Protein AF-A0A1I4F8W3-F1 (afdb_monomer)

Solvent-accessible surface area (backbone atoms only — not comparable to full-atom values): 5174 Å² total; per-residue (Å²): 138,82,76,99,68,93,74,71,88,94,58,98,80,80,89,79,86,74,69,46,76,46,56,63,49,63,94,75,74,37,64,51,32,39,35,42,81,50,70,52,89,60,28,35,33,31,40,36,38,21,75,91,63,79,42,75,49,78,47,77,41,77,51,53,87,65,70,52,77,63,63,49,55,58,51,65,69,68,56,124

Mean predicted aligned error: 10.07 Å

Organism: NCBI:txid582667

Secondary structure (DSSP, 8-state):
--------TTS-------PEEE---GGGTPPPEEEEEEEETTEEEEEEEEGGGTEEEEEEESSTT--HHHHTHHHHHH--

Nearest PDB structures (foldseek):
  3rju-assembly1_A  TM=7.256E-01  e=3.570E-02  Yersinia pestis CO92
  4net-assembly2_B  TM=7.344E-01  e=3.594E-01  Acinetobacter baumannii
  8fqs-assembly1_B  TM=7.305E-01  e=5.922E-01  Acinetobacter baumannii
  8qhd-assembly1_E  TM=4.706E-01  e=3.619E+00  Hantaan virus 76-118
  5jse-assembly1_C  TM=3.925E-01  e=9.229E+00  Bacteriophage sp.

Structure (mmCIF, N/CA/C/O backbone):
data_AF-A0A1I4F8W3-F1
#
_entry.id   AF-A0A1I4F8W3-F1
#
loop_
_atom_site.group_PDB
_atom_site.id
_atom_site.type_symbol
_a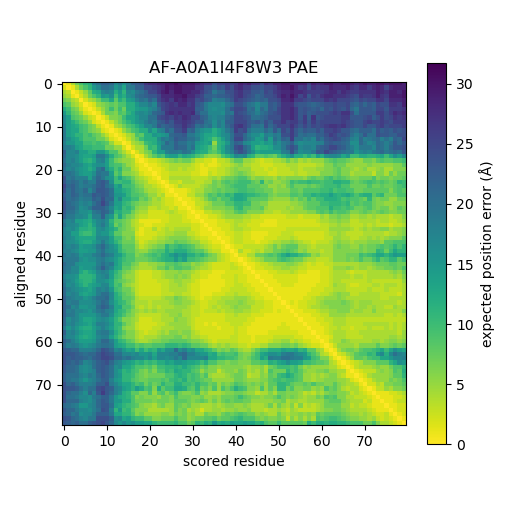tom_site.label_atom_id
_atom_site.label_alt_id
_atom_site.label_comp_id
_atom_site.label_asym_id
_atom_site.label_entity_id
_atom_site.label_seq_id
_atom_site.pdbx_PDB_ins_code
_atom_site.Cartn_x
_atom_site.Cartn_y
_atom_site.Cartn_z
_atom_site.occupancy
_atom_site.B_iso_or_equiv
_atom_site.auth_seq_id
_atom_site.auth_comp_id
_atom_site.auth_asym_id
_atom_site.auth_atom_id
_atom_site.pdbx_PDB_model_num
ATOM 1 N N . MET A 1 1 ? 12.211 19.973 13.502 1.00 35.34 1 MET A N 1
ATOM 2 C CA . MET A 1 1 ? 13.137 18.828 13.363 1.00 35.34 1 MET A CA 1
ATOM 3 C C . MET A 1 1 ? 12.643 17.953 12.214 1.00 35.34 1 MET A C 1
ATOM 5 O O . MET A 1 1 ? 11.529 17.457 12.302 1.00 35.34 1 MET A O 1
ATOM 9 N N . LYS A 1 2 ? 13.391 17.871 11.102 1.00 37.16 2 LYS A N 1
ATOM 10 C CA . LYS A 1 2 ? 13.082 17.020 9.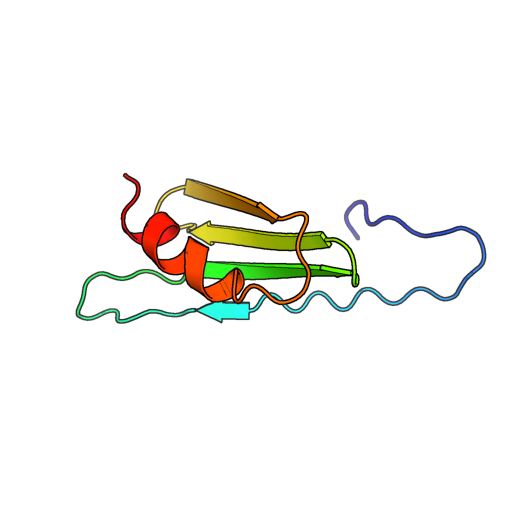936 1.00 37.16 2 LYS A CA 1
ATOM 11 C C . LYS A 1 2 ? 13.773 15.665 10.136 1.00 37.16 2 LYS A C 1
ATOM 13 O O . LYS A 1 2 ? 14.956 15.649 10.455 1.00 37.16 2 LYS A O 1
ATOM 18 N N . GLY A 1 3 ? 13.031 14.566 9.996 1.00 39.31 3 GLY A N 1
ATOM 19 C CA . GLY A 1 3 ? 13.589 13.206 9.994 1.00 39.31 3 GLY A CA 1
ATOM 20 C C . GLY A 1 3 ? 14.488 12.944 8.775 1.00 39.31 3 GLY A C 1
ATOM 21 O O . GLY A 1 3 ? 14.530 13.784 7.871 1.00 39.31 3 GLY A O 1
ATOM 22 N N . PRO A 1 4 ? 15.205 11.806 8.733 1.00 44.47 4 PRO A N 1
ATOM 23 C CA . PRO A 1 4 ? 16.253 11.559 7.751 1.00 44.47 4 PRO A CA 1
ATOM 24 C C . PRO A 1 4 ? 15.623 11.230 6.393 1.00 44.47 4 PRO A C 1
ATOM 26 O O . PRO A 1 4 ? 15.249 10.094 6.116 1.00 44.47 4 PRO A O 1
ATOM 29 N N . GLY A 1 5 ? 15.447 12.253 5.562 1.00 49.78 5 GLY A N 1
ATOM 30 C CA . GLY A 1 5 ? 15.126 12.106 4.149 1.00 49.78 5 GLY A CA 1
ATOM 31 C C . GLY A 1 5 ? 16.409 12.129 3.336 1.00 49.78 5 GLY A C 1
ATOM 32 O O . GLY A 1 5 ? 17.275 12.956 3.595 1.00 49.78 5 GLY A O 1
ATOM 33 N N . TYR A 1 6 ? 16.526 11.227 2.367 1.00 57.97 6 TYR A N 1
ATOM 34 C CA . TYR A 1 6 ? 17.589 11.276 1.368 1.00 57.97 6 TYR A CA 1
ATOM 35 C C . TYR A 1 6 ? 17.546 12.616 0.618 1.00 57.97 6 TYR A C 1
ATOM 37 O O . TYR A 1 6 ? 16.487 13.013 0.129 1.00 57.97 6 TYR A O 1
ATOM 45 N N . GLU A 1 7 ? 18.688 13.292 0.531 1.00 53.34 7 GLU A N 1
ATOM 46 C CA . GLU A 1 7 ? 18.888 14.526 -0.226 1.00 53.34 7 GLU A CA 1
ATOM 47 C C . GLU A 1 7 ? 20.064 14.281 -1.185 1.00 53.34 7 GLU A C 1
ATOM 49 O O . GLU A 1 7 ? 21.171 14.018 -0.718 1.00 53.34 7 GLU A O 1
ATOM 54 N N . PRO A 1 8 ? 19.845 14.250 -2.511 1.00 50.59 8 PRO A N 1
ATOM 55 C CA . PRO A 1 8 ? 20.938 14.107 -3.464 1.00 50.59 8 PRO A CA 1
ATOM 56 C C . PRO A 1 8 ? 21.748 15.410 -3.534 1.00 50.59 8 PRO A C 1
ATOM 58 O O . PRO A 1 8 ? 21.179 16.492 -3.693 1.00 50.59 8 PRO A O 1
ATOM 61 N N . ASP A 1 9 ? 23.073 15.296 -3.417 1.00 59.25 9 ASP A N 1
ATOM 62 C CA . ASP A 1 9 ? 23.982 16.436 -3.282 1.00 59.25 9 ASP A CA 1
ATOM 63 C C . ASP A 1 9 ? 23.817 17.476 -4.405 1.00 59.25 9 ASP A C 1
ATOM 65 O O . ASP A 1 9 ? 23.915 17.178 -5.598 1.00 59.25 9 ASP A O 1
ATOM 69 N N . GLY A 1 10 ? 23.608 18.733 -4.002 1.00 48.34 10 GLY A N 1
ATOM 70 C CA . GLY A 1 10 ? 23.714 19.909 -4.870 1.00 48.34 10 GLY A CA 1
ATOM 71 C C . GLY A 1 10 ? 22.470 20.288 -5.682 1.00 48.34 10 GLY A C 1
ATOM 72 O O . GLY A 1 10 ? 22.551 21.228 -6.473 1.00 48.34 10 GLY A O 1
ATOM 73 N N . GLN A 1 11 ? 21.322 19.622 -5.505 1.00 45.22 11 GLN A N 1
ATOM 74 C CA . GLN A 1 11 ? 20.080 19.959 -6.220 1.00 45.22 11 GLN A CA 1
ATOM 75 C C . GLN A 1 11 ? 18.972 20.440 -5.278 1.00 45.22 11 GLN A C 1
ATOM 77 O O . GLN A 1 11 ? 18.810 19.944 -4.168 1.00 45.22 11 GLN A O 1
ATOM 82 N N . ALA A 1 12 ? 18.156 21.393 -5.741 1.00 43.25 12 ALA A N 1
ATOM 83 C CA . ALA A 1 12 ? 16.963 21.821 -5.017 1.00 43.25 12 ALA A CA 1
ATOM 84 C C . ALA A 1 12 ? 15.938 20.675 -4.963 1.00 43.25 12 ALA A C 1
ATOM 86 O O . ALA A 1 12 ? 15.216 20.418 -5.927 1.00 43.25 12 ALA A O 1
ATOM 87 N N . PHE A 1 13 ? 15.860 19.996 -3.822 1.00 41.06 13 PHE A N 1
ATOM 88 C CA . PHE A 1 13 ? 14.959 18.873 -3.597 1.00 41.06 13 PHE A CA 1
ATOM 89 C C . PHE A 1 13 ? 13.734 19.300 -2.771 1.00 41.06 13 PHE A C 1
ATOM 91 O O . PHE A 1 13 ? 13.844 19.953 -1.732 1.00 41.06 13 PHE A O 1
ATOM 98 N N . ARG A 1 14 ? 12.529 18.936 -3.226 1.00 42.16 14 ARG A N 1
ATOM 99 C CA . ARG A 1 14 ? 11.270 19.138 -2.487 1.00 42.16 14 ARG A CA 1
ATOM 100 C C . ARG A 1 14 ? 10.568 17.790 -2.320 1.00 42.16 14 ARG A C 1
ATOM 102 O O . ARG A 1 14 ? 9.955 17.295 -3.258 1.00 42.16 14 ARG A O 1
ATOM 109 N N . MET A 1 15 ? 10.617 17.205 -1.120 1.00 48.00 15 MET A N 1
ATOM 110 C CA . MET A 1 15 ? 9.776 16.046 -0.790 1.00 48.00 15 MET A CA 1
ATOM 111 C C . MET A 1 15 ? 8.322 16.471 -0.585 1.00 48.00 15 MET A C 1
ATOM 113 O O . MET A 1 15 ? 7.997 17.143 0.392 1.00 48.00 15 MET A O 1
ATOM 117 N N . GLY A 1 16 ? 7.435 16.018 -1.469 1.00 51.44 16 GLY A N 1
ATOM 118 C CA . GLY A 1 16 ? 5.988 16.042 -1.258 1.00 51.44 16 GLY A CA 1
ATOM 119 C C . GLY A 1 16 ? 5.517 14.750 -0.584 1.00 51.44 16 GLY A C 1
ATOM 120 O O . GLY A 1 16 ? 5.295 13.733 -1.242 1.00 51.44 16 GLY A O 1
ATOM 121 N N . MET A 1 17 ? 5.361 14.754 0.741 1.00 63.34 17 MET A N 1
ATOM 122 C CA . MET A 1 17 ? 4.796 13.6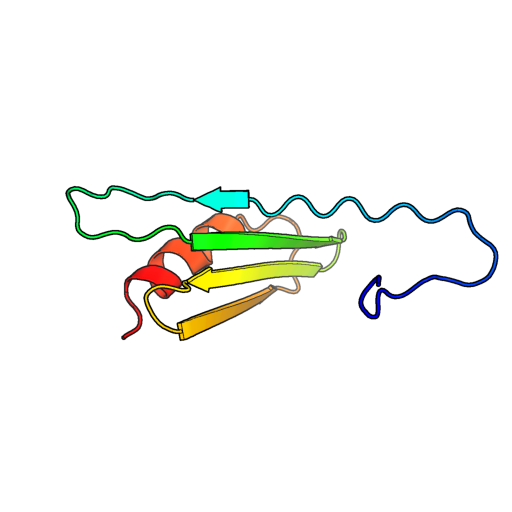17 1.479 1.00 63.34 17 MET A CA 1
ATOM 123 C C . MET A 1 17 ? 3.265 13.664 1.505 1.00 63.34 17 MET A C 1
ATOM 125 O O . MET A 1 17 ? 2.671 13.909 2.547 1.00 63.34 17 MET A O 1
ATOM 129 N N . ALA A 1 18 ? 2.609 13.382 0.381 1.00 69.94 18 ALA A N 1
ATOM 130 C CA . ALA A 1 18 ? 1.208 12.972 0.440 1.00 69.94 18 ALA A CA 1
ATOM 131 C C . ALA A 1 18 ? 1.158 11.456 0.677 1.00 69.94 18 ALA A C 1
ATOM 133 O O . ALA A 1 18 ? 1.635 10.675 -0.156 1.00 69.94 18 ALA A O 1
ATOM 134 N N . TRP A 1 19 ? 0.678 11.054 1.851 1.00 80.88 19 TRP A N 1
ATOM 135 C CA . TRP A 1 19 ? 0.120 9.721 2.067 1.00 80.88 19 TRP A CA 1
ATOM 136 C C . TRP A 1 19 ? -1.304 9.728 1.524 1.00 80.88 19 TRP A C 1
ATOM 138 O O . TRP A 1 19 ? -2.006 10.730 1.655 1.00 80.88 19 TRP A O 1
ATOM 148 N N . VAL A 1 20 ? -1.724 8.630 0.909 1.00 81.75 20 VAL A N 1
ATOM 149 C CA . VAL A 1 20 ? -3.122 8.447 0.521 1.00 81.75 20 VAL A CA 1
ATOM 150 C C . VAL A 1 20 ? -3.817 7.715 1.656 1.00 81.75 20 VAL A C 1
ATOM 152 O O . VAL A 1 20 ? -3.343 6.672 2.094 1.00 81.75 20 VAL A O 1
ATOM 155 N N . GLU A 1 21 ? -4.934 8.242 2.137 1.00 81.06 21 GLU A N 1
ATOM 156 C CA . GLU A 1 21 ? -5.758 7.560 3.130 1.00 81.06 21 GLU A CA 1
ATOM 157 C C . GLU A 1 21 ? -6.908 6.821 2.441 1.00 81.06 21 GLU A C 1
ATOM 159 O O . GLU A 1 21 ? -7.715 7.411 1.723 1.00 81.06 21 GLU A O 1
ATOM 164 N N . ASN A 1 22 ? -7.002 5.515 2.679 1.00 81.25 22 ASN A N 1
ATOM 165 C CA . ASN A 1 22 ? -8.171 4.717 2.342 1.00 81.25 22 ASN A CA 1
ATOM 166 C C . ASN A 1 22 ? -8.981 4.466 3.616 1.00 81.25 22 ASN A C 1
ATOM 168 O O . ASN A 1 22 ? -8.733 3.498 4.341 1.00 81.25 22 ASN A O 1
ATOM 172 N N . VAL A 1 23 ? -9.953 5.349 3.862 1.00 77.50 23 VAL A N 1
ATOM 173 C CA . VAL A 1 23 ? -10.799 5.388 5.070 1.00 77.50 23 VAL A CA 1
ATOM 174 C C . VAL A 1 23 ? -11.501 4.047 5.336 1.00 77.50 23 VAL A C 1
ATOM 176 O O . VAL A 1 23 ? -11.632 3.628 6.483 1.00 77.50 23 VAL A O 1
ATOM 179 N N . GLY A 1 24 ? -11.885 3.326 4.276 1.00 71.12 24 GLY A N 1
ATOM 180 C CA . GLY A 1 24 ? -12.668 2.093 4.378 1.00 71.12 24 GLY A CA 1
ATOM 181 C C . GLY A 1 24 ? -14.133 2.341 4.721 1.00 71.12 24 GLY A C 1
ATOM 182 O O . GLY A 1 24 ? -14.585 3.480 4.764 1.00 71.12 24 GLY A O 1
ATOM 183 N N . HIS A 1 25 ? -14.887 1.260 4.927 1.00 76.69 25 HIS A N 1
ATOM 184 C CA . HIS A 1 25 ? -16.278 1.308 5.384 1.00 76.69 25 HIS A CA 1
ATOM 185 C C . HIS A 1 25 ? -16.358 1.063 6.901 1.00 76.69 25 HIS A C 1
ATOM 187 O O . HIS A 1 25 ? -16.264 -0.096 7.323 1.00 76.69 25 HIS A O 1
ATOM 193 N N . PRO A 1 26 ? -16.594 2.100 7.730 1.00 70.19 26 PRO A N 1
ATOM 194 C CA . PRO A 1 26 ? -16.658 1.946 9.186 1.00 70.19 26 PRO A CA 1
ATOM 195 C C . PRO A 1 26 ? -17.735 0.949 9.628 1.00 70.19 26 PRO A C 1
ATOM 197 O O . PRO A 1 26 ? -17.496 0.121 10.500 1.00 70.19 26 PRO A O 1
ATOM 200 N N . ASN A 1 27 ? -18.889 0.955 8.950 1.00 75.12 27 ASN A N 1
ATOM 201 C CA . ASN A 1 27 ? -20.013 0.053 9.232 1.00 75.12 27 ASN A CA 1
ATOM 202 C C . ASN A 1 27 ? -19.703 -1.424 8.937 1.00 75.12 27 ASN A C 1
ATOM 204 O O . ASN A 1 27 ? -20.400 -2.305 9.424 1.00 75.12 27 ASN A O 1
ATOM 208 N N . ALA A 1 28 ? -18.657 -1.699 8.154 1.00 74.62 28 ALA A N 1
ATOM 209 C CA . ALA A 1 28 ? -18.155 -3.046 7.894 1.00 74.62 28 ALA A CA 1
ATOM 210 C C . ALA A 1 28 ? -16.933 -3.390 8.772 1.00 74.62 28 ALA A C 1
ATOM 212 O O . ALA A 1 28 ? -16.196 -4.323 8.461 1.00 74.62 28 ALA A O 1
ATOM 213 N N . GLY A 1 29 ? -16.661 -2.605 9.824 1.00 71.31 29 GLY A N 1
ATOM 214 C CA . GLY A 1 29 ? -15.516 -2.797 10.720 1.00 71.31 29 GLY A CA 1
ATOM 215 C C . GLY A 1 29 ? -14.158 -2.482 10.085 1.00 71.31 29 GLY A C 1
ATOM 216 O O . GLY A 1 29 ? -13.115 -2.825 10.646 1.00 71.31 29 GLY A O 1
ATOM 217 N N . GLN A 1 30 ? -14.137 -1.841 8.914 1.00 76.69 30 GLN A N 1
ATOM 218 C CA . GLN A 1 30 ? -12.895 -1.511 8.225 1.00 76.69 30 GLN A CA 1
ATOM 219 C C . GLN A 1 30 ? -12.284 -0.246 8.825 1.00 76.69 30 GLN A C 1
ATOM 221 O O . GLN A 1 30 ? -12.955 0.773 8.968 1.00 76.69 30 GLN A O 1
ATOM 226 N N . ARG A 1 31 ? -10.994 -0.319 9.157 1.00 78.19 31 ARG A N 1
ATOM 227 C CA . ARG A 1 31 ? -10.210 0.817 9.651 1.00 78.19 31 ARG A CA 1
ATOM 228 C C . ARG A 1 31 ? -9.481 1.521 8.496 1.00 78.19 31 ARG A C 1
ATOM 230 O O . ARG A 1 31 ? -9.221 0.868 7.472 1.00 78.19 31 ARG A O 1
ATOM 237 N N . PRO A 1 32 ? -9.118 2.806 8.666 1.00 81.81 32 PRO A N 1
ATOM 238 C CA . PRO A 1 32 ? -8.297 3.514 7.699 1.00 81.81 32 PRO A CA 1
ATOM 239 C C . PRO A 1 32 ? -6.973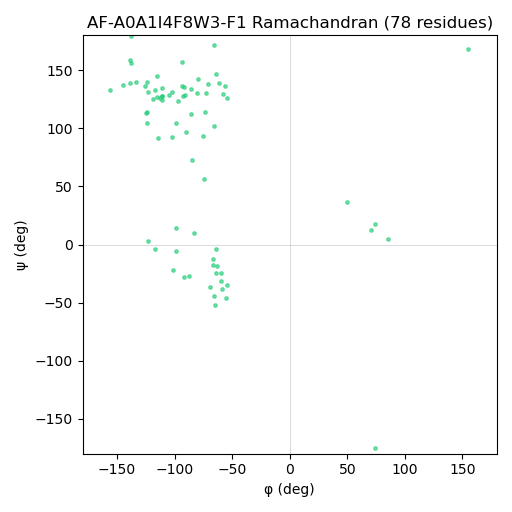 2.792 7.446 1.00 81.81 32 PRO A C 1
ATOM 241 O O . PRO A 1 32 ? -6.309 2.328 8.376 1.00 81.81 32 PRO A O 1
ATOM 244 N N . VAL A 1 33 ? -6.598 2.703 6.174 1.00 83.56 33 VAL A N 1
ATOM 245 C CA . VAL A 1 33 ? -5.291 2.215 5.728 1.00 83.56 33 VAL A CA 1
ATOM 246 C C . VAL A 1 33 ? -4.583 3.374 5.049 1.00 83.56 33 VAL A C 1
ATOM 248 O O . VAL A 1 33 ? -5.145 3.992 4.147 1.00 83.56 33 VAL A O 1
ATOM 251 N N . LEU A 1 34 ? -3.361 3.671 5.475 1.00 87.75 34 LEU A N 1
ATOM 252 C CA . LEU A 1 34 ? -2.516 4.686 4.854 1.00 87.75 34 LEU A CA 1
ATOM 253 C C . LEU A 1 34 ? -1.646 4.025 3.790 1.00 87.75 34 LEU A C 1
ATOM 255 O O . LEU A 1 34 ? -1.079 2.960 4.029 1.00 87.75 34 LEU A O 1
ATOM 259 N N . LEU A 1 35 ? -1.530 4.653 2.626 1.00 87.56 35 LEU A N 1
ATOM 260 C CA . LEU A 1 35 ? -0.795 4.131 1.486 1.00 87.56 35 LEU A CA 1
ATOM 261 C C . LEU A 1 35 ? 0.272 5.116 1.025 1.00 87.56 35 LEU A C 1
ATOM 263 O O . LEU A 1 35 ? 0.021 6.319 0.902 1.00 87.56 35 LEU A O 1
ATOM 267 N N . LYS A 1 36 ? 1.436 4.580 0.668 1.00 87.69 36 LYS A N 1
ATOM 268 C CA . LYS A 1 36 ? 2.428 5.285 -0.143 1.00 87.69 36 LYS A CA 1
ATOM 269 C C . LYS A 1 36 ? 2.744 4.444 -1.363 1.00 87.69 36 LYS A C 1
ATOM 271 O O . LYS A 1 36 ? 3.305 3.363 -1.228 1.00 87.69 36 LYS A O 1
ATOM 276 N N . VAL A 1 37 ? 2.380 4.951 -2.534 1.00 83.12 37 VAL A N 1
ATOM 277 C CA . VAL A 1 37 ? 2.786 4.366 -3.813 1.00 83.12 37 VAL A CA 1
ATOM 278 C C . VAL A 1 37 ? 4.148 4.942 -4.181 1.00 83.12 37 VAL A C 1
ATOM 280 O O . VAL A 1 37 ? 4.375 6.148 -4.053 1.00 83.12 37 VAL A O 1
ATOM 283 N N . GLY A 1 38 ? 5.056 4.075 -4.602 1.00 81.06 38 GLY A N 1
ATOM 284 C CA . GLY A 1 38 ? 6.373 4.423 -5.112 1.00 81.06 38 GLY A CA 1
ATOM 285 C C . GLY A 1 38 ? 6.688 3.555 -6.321 1.00 81.06 38 GLY A C 1
ATOM 286 O O . GLY A 1 38 ? 6.091 2.507 -6.514 1.00 81.06 38 GLY A O 1
ATOM 287 N N . GLY A 1 39 ? 7.607 3.984 -7.172 1.00 78.88 39 GLY A N 1
ATOM 288 C CA . GLY A 1 39 ? 7.932 3.211 -8.363 1.00 78.88 39 GLY A CA 1
ATOM 289 C C . GLY A 1 39 ? 8.500 4.046 -9.493 1.00 78.88 39 GLY A C 1
ATOM 290 O O . GLY A 1 39 ? 8.451 5.274 -9.467 1.00 78.88 39 GLY A O 1
ATOM 291 N N . THR A 1 40 ? 9.035 3.345 -10.482 1.00 72.88 40 THR A N 1
ATOM 292 C CA . THR A 1 40 ? 9.535 3.848 -11.762 1.00 72.88 40 THR A CA 1
ATOM 293 C C . THR A 1 40 ? 9.087 2.896 -12.881 1.00 72.88 40 THR A C 1
ATOM 295 O O . THR A 1 40 ? 8.455 1.870 -12.631 1.00 72.88 40 THR A O 1
ATOM 298 N N . ASP A 1 41 ? 9.432 3.179 -14.136 1.00 70.88 41 ASP A N 1
ATOM 299 C CA . ASP A 1 41 ? 9.010 2.365 -15.289 1.00 70.88 41 ASP A CA 1
ATOM 300 C C . ASP A 1 41 ? 9.553 0.916 -15.315 1.00 70.88 41 ASP A C 1
ATOM 302 O O . ASP A 1 41 ? 9.169 0.136 -16.182 1.00 70.88 41 ASP A O 1
ATOM 306 N N . GLY A 1 42 ? 10.403 0.512 -14.364 1.00 77.88 42 GLY A N 1
ATOM 307 C CA . GLY A 1 42 ? 10.870 -0.876 -14.200 1.00 77.88 42 GLY A CA 1
ATOM 308 C C . GLY A 1 42 ? 10.461 -1.538 -12.881 1.00 77.88 42 GLY A C 1
ATOM 309 O O . GLY A 1 42 ? 10.766 -2.708 -12.656 1.00 77.88 42 GLY A O 1
ATOM 310 N N . PHE A 1 43 ? 9.802 -0.802 -11.986 1.00 82.06 43 PHE A N 1
ATOM 311 C CA . PHE A 1 43 ? 9.548 -1.232 -10.615 1.00 82.06 43 PHE A CA 1
ATOM 312 C C . PHE A 1 43 ? 8.333 -0.510 -10.054 1.00 82.06 43 PHE A C 1
ATOM 314 O O . PHE A 1 43 ? 8.257 0.710 -10.115 1.00 82.06 43 PHE A O 1
ATOM 321 N N . ASN A 1 44 ? 7.414 -1.232 -9.433 1.00 84.75 44 ASN 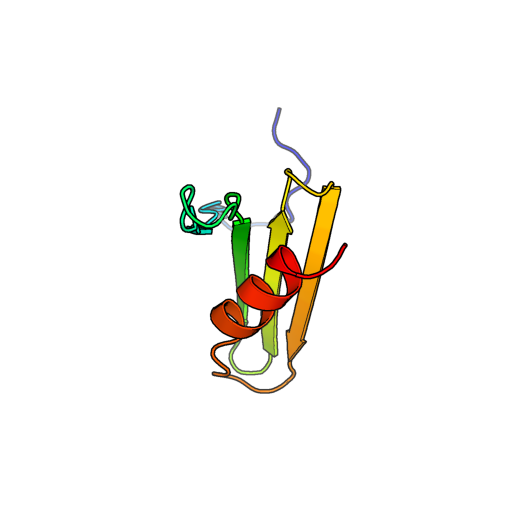A N 1
ATOM 322 C CA . ASN A 1 44 ? 6.316 -0.609 -8.712 1.00 84.75 44 ASN A CA 1
ATOM 323 C C . ASN A 1 44 ? 6.284 -1.137 -7.279 1.00 84.75 44 ASN A C 1
ATOM 325 O O . ASN A 1 44 ? 6.430 -2.343 -7.060 1.00 84.75 44 ASN A O 1
ATOM 329 N N . SER A 1 45 ? 6.087 -0.252 -6.308 1.00 86.12 45 SER A N 1
ATOM 330 C CA . SER A 1 45 ? 5.910 -0.609 -4.909 1.00 86.12 45 SER A CA 1
ATOM 331 C C . SER A 1 45 ? 4.809 0.176 -4.218 1.00 86.12 45 SER A C 1
ATOM 333 O O . SER A 1 45 ? 4.414 1.279 -4.594 1.00 86.12 45 SER A O 1
ATOM 335 N N . VAL A 1 46 ? 4.288 -0.422 -3.161 1.00 87.88 46 VAL A N 1
ATOM 336 C CA . VAL A 1 46 ? 3.341 0.241 -2.284 1.00 87.88 46 VAL A CA 1
ATOM 337 C C . VAL A 1 46 ? 3.576 -0.208 -0.853 1.00 87.88 46 VAL A C 1
ATOM 339 O O . VAL A 1 46 ? 3.794 -1.389 -0.570 1.00 87.88 46 VAL A O 1
ATOM 342 N N . LEU A 1 47 ? 3.538 0.761 0.052 1.00 90.38 47 LEU A N 1
ATOM 343 C CA . LEU A 1 47 ? 3.525 0.534 1.485 1.00 90.38 47 LEU A CA 1
ATOM 344 C C . LEU A 1 47 ? 2.113 0.789 2.008 1.00 90.38 47 LEU A C 1
ATOM 346 O O . LEU A 1 47 ? 1.558 1.859 1.759 1.00 90.38 47 LEU A O 1
ATOM 350 N N . PHE A 1 48 ? 1.564 -0.164 2.751 1.00 89.25 48 PHE A N 1
ATOM 351 C CA . PHE A 1 48 ? 0.302 -0.036 3.472 1.00 89.25 48 PHE A CA 1
ATOM 352 C C . PHE A 1 48 ? 0.587 -0.011 4.967 1.00 89.25 48 PHE A C 1
ATOM 354 O O . PHE A 1 48 ? 1.234 -0.928 5.474 1.00 89.25 48 PHE A O 1
ATOM 361 N N . LEU A 1 49 ? 0.067 0.985 5.679 1.00 89.06 49 LEU A N 1
ATOM 362 C CA . LEU A 1 49 ? 0.012 0.984 7.137 1.00 89.06 49 LEU A CA 1
ATOM 363 C C . LEU A 1 49 ? -1.433 0.847 7.591 1.00 89.06 49 LEU A C 1
ATOM 365 O O . LEU A 1 49 ? -2.293 1.635 7.194 1.00 89.06 49 LEU A O 1
ATOM 369 N N . ASN A 1 50 ? -1.681 -0.115 8.472 1.00 88.19 50 ASN A N 1
ATOM 370 C CA . ASN A 1 50 ? -2.919 -0.220 9.229 1.00 88.19 50 ASN A CA 1
ATOM 371 C C . ASN A 1 50 ? -2.595 -0.003 10.718 1.00 88.19 50 ASN A C 1
ATOM 373 O O . ASN A 1 50 ? -2.277 -0.967 11.424 1.00 88.19 50 ASN A O 1
ATOM 377 N N . PRO A 1 51 ? -2.673 1.249 11.216 1.00 80.56 51 PRO A N 1
ATOM 378 C CA . PRO A 1 51 ? -2.380 1.567 12.615 1.00 80.56 51 PRO A CA 1
ATOM 379 C C . PRO A 1 51 ? -3.292 0.809 13.577 1.00 80.56 51 PRO A C 1
ATOM 381 O O . PRO A 1 51 ? -2.884 0.422 14.664 1.00 80.56 51 PRO A O 1
ATOM 384 N N . GLY A 1 52 ? -4.523 0.529 13.143 1.00 82.81 52 GLY A N 1
ATOM 385 C CA . GLY A 1 52 ? -5.488 -0.222 13.927 1.00 82.81 52 GLY A CA 1
ATOM 386 C C . GLY A 1 52 ? -5.111 -1.684 14.166 1.00 82.81 52 GLY A C 1
ATOM 387 O O . GLY A 1 52 ? -5.767 -2.314 14.990 1.00 82.81 52 GLY A O 1
ATOM 388 N N . LYS A 1 53 ? -4.109 -2.217 13.462 1.00 85.38 53 LYS A N 1
ATOM 389 C CA . LYS A 1 53 ? -3.615 -3.592 13.613 1.00 85.38 53 LYS A CA 1
ATOM 390 C C . LYS A 1 53 ? -2.123 -3.669 13.935 1.00 85.38 53 LYS A C 1
ATOM 392 O O . LYS A 1 53 ? -1.581 -4.762 13.992 1.00 85.38 53 LYS A O 1
ATOM 397 N N . ASN A 1 54 ? -1.44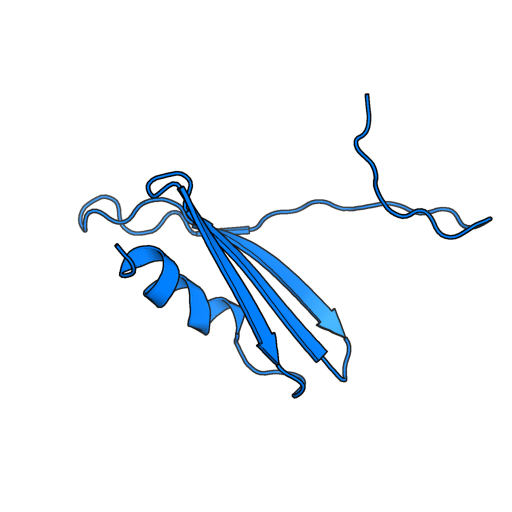5 -2.530 14.105 1.00 86.19 54 ASN A N 1
ATOM 398 C CA . ASN A 1 54 ? 0.022 -2.478 14.158 1.00 86.19 54 ASN A CA 1
ATOM 399 C C . ASN A 1 54 ? 0.676 -3.224 12.974 1.00 86.19 54 ASN A C 1
ATOM 401 O O . ASN A 1 54 ? 1.709 -3.872 13.127 1.00 86.19 54 ASN A O 1
ATOM 405 N N . LEU A 1 55 ? 0.052 -3.149 11.793 1.00 86.00 55 LEU A N 1
ATOM 406 C CA . LEU A 1 55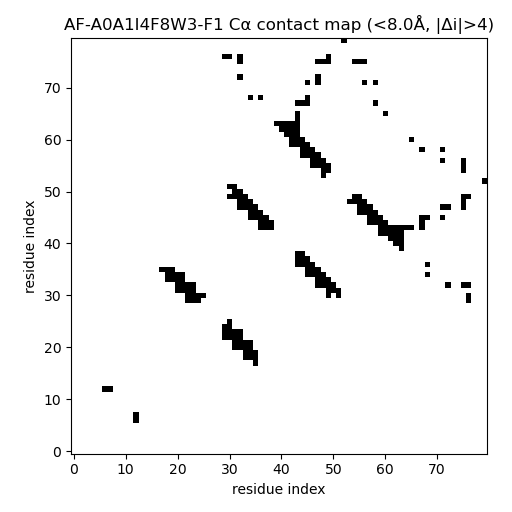 ? 0.437 -3.915 10.612 1.00 86.00 55 LEU A CA 1
ATOM 407 C C . LEU A 1 55 ? 1.011 -2.995 9.535 1.00 86.00 55 LEU A C 1
ATOM 409 O O . LEU A 1 55 ? 0.412 -1.971 9.191 1.00 86.00 55 LEU A O 1
ATOM 413 N N . VAL A 1 56 ? 2.129 -3.422 8.951 1.00 89.88 56 VAL A N 1
ATOM 414 C CA . VAL A 1 56 ? 2.703 -2.829 7.743 1.00 89.88 56 VAL A CA 1
ATOM 415 C C . VAL A 1 56 ? 2.841 -3.910 6.680 1.00 89.88 56 VAL A C 1
ATOM 417 O O . VAL A 1 56 ? 3.377 -4.983 6.945 1.00 89.88 56 VAL A O 1
ATOM 420 N N . VAL A 1 57 ? 2.369 -3.622 5.469 1.00 88.38 57 VAL A N 1
ATOM 421 C CA . VAL A 1 57 ? 2.537 -4.495 4.303 1.00 88.38 57 VAL A CA 1
ATOM 422 C C . VAL A 1 57 ? 3.320 -3.730 3.248 1.00 88.38 57 VAL A C 1
ATOM 424 O O . VAL A 1 57 ? 2.921 -2.637 2.850 1.00 88.38 57 VAL A O 1
ATOM 427 N N . PHE A 1 58 ? 4.421 -4.310 2.780 1.00 89.50 58 PHE A N 1
ATOM 428 C CA . PHE A 1 58 ? 5.183 -3.790 1.652 1.00 89.50 58 PHE A CA 1
ATOM 429 C C . PHE A 1 58 ? 5.041 -4.738 0.468 1.00 89.50 58 PHE A C 1
ATOM 431 O O . PHE A 1 58 ? 5.329 -5.929 0.584 1.00 89.50 58 PHE A O 1
ATOM 438 N N . VAL A 1 59 ? 4.593 -4.212 -0.667 1.00 86.38 59 VAL A N 1
ATOM 439 C CA . VAL A 1 59 ? 4.486 -4.963 -1.920 1.00 86.38 59 VAL A CA 1
ATOM 440 C C . VAL A 1 59 ? 5.411 -4.318 -2.933 1.00 86.38 59 VAL A C 1
ATOM 442 O O . VAL A 1 59 ? 5.388 -3.102 -3.102 1.00 86.38 59 VAL A O 1
ATOM 445 N N . ALA A 1 60 ? 6.197 -5.137 -3.620 1.00 86.50 60 ALA A N 1
ATOM 446 C CA . ALA A 1 60 ? 7.095 -4.724 -4.685 1.00 86.50 60 ALA A CA 1
ATOM 447 C C . ALA A 1 60 ? 6.938 -5.661 -5.885 1.00 86.50 60 ALA A C 1
ATOM 449 O O . ALA A 1 60 ? 6.807 -6.874 -5.722 1.00 86.50 60 ALA A O 1
ATOM 450 N N . ALA A 1 61 ? 6.963 -5.101 -7.089 1.00 83.94 61 ALA A N 1
ATOM 451 C CA . ALA A 1 61 ? 6.870 -5.842 -8.336 1.00 83.94 61 ALA A CA 1
ATOM 452 C C . ALA A 1 61 ? 7.857 -5.281 -9.365 1.00 83.94 61 ALA A C 1
ATOM 454 O O . ALA A 1 61 ? 7.981 -4.070 -9.527 1.00 83.94 61 ALA A O 1
ATOM 455 N N . SER A 1 62 ? 8.513 -6.169 -10.112 1.00 82.25 62 SER A N 1
ATOM 456 C CA . SER A 1 62 ? 9.438 -5.834 -11.207 1.00 82.25 62 SER A CA 1
ATOM 457 C C . SER A 1 62 ? 8.736 -5.548 -12.542 1.00 82.25 62 SER A C 1
ATOM 459 O O . SER A 1 62 ? 9.379 -5.482 -13.586 1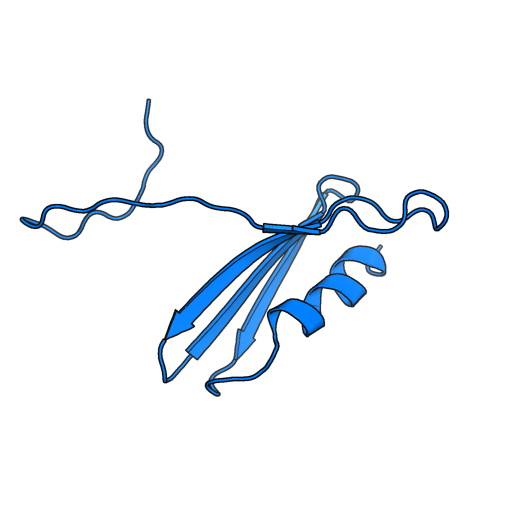.00 82.25 62 SER A O 1
ATOM 461 N N . LYS A 1 63 ? 7.403 -5.420 -12.535 1.00 71.00 63 LYS A N 1
ATOM 462 C CA . LYS A 1 63 ? 6.608 -5.091 -13.721 1.00 71.00 63 LYS A CA 1
ATOM 463 C C . LYS A 1 63 ? 5.987 -3.703 -13.567 1.00 71.00 63 LYS A C 1
ATOM 465 O O . LYS A 1 63 ? 5.271 -3.482 -12.585 1.00 71.00 63 LYS A O 1
ATOM 470 N N . PRO A 1 64 ? 6.185 -2.792 -14.533 1.00 64.00 64 PRO A N 1
ATOM 471 C CA . PRO A 1 64 ? 5.468 -1.526 -14.538 1.00 64.00 64 PRO A CA 1
ATOM 472 C C . PRO A 1 64 ? 3.958 -1.754 -14.719 1.00 64.00 64 PRO A C 1
ATOM 474 O O . PRO A 1 64 ? 3.539 -2.659 -15.442 1.00 64.00 64 PRO A O 1
ATOM 477 N N . ARG A 1 65 ? 3.143 -0.891 -14.094 1.00 60.78 65 ARG A N 1
ATOM 478 C CA . ARG A 1 65 ? 1.681 -0.742 -14.304 1.00 60.78 65 ARG A CA 1
ATOM 479 C C . ARG A 1 65 ? 0.740 -1.812 -13.736 1.00 60.78 65 ARG A C 1
ATOM 481 O O . ARG A 1 65 ? -0.425 -1.853 -14.122 1.00 60.78 65 ARG A O 1
ATOM 488 N N . LEU A 1 66 ? 1.170 -2.641 -12.789 1.00 66.44 66 LEU A N 1
ATOM 489 C CA . LEU A 1 66 ? 0.189 -3.371 -11.977 1.00 66.44 66 LEU A CA 1
ATOM 490 C C . LEU A 1 66 ? -0.519 -2.388 -11.021 1.00 66.44 66 LEU A C 1
ATOM 492 O O . LEU A 1 66 ? 0.182 -1.558 -10.437 1.00 66.44 66 LEU A O 1
ATOM 496 N N . PRO A 1 67 ? -1.853 -2.479 -10.823 1.00 72.75 67 PRO A N 1
ATOM 497 C CA . PRO A 1 67 ? -2.598 -1.662 -9.859 1.00 72.75 67 PRO A CA 1
ATOM 498 C C . PRO A 1 67 ? -2.330 -2.150 -8.424 1.00 72.75 67 PRO A C 1
ATOM 500 O O . PRO A 1 67 ? -3.233 -2.584 -7.701 1.00 72.75 67 PRO A O 1
ATOM 503 N N . ILE A 1 68 ? -1.056 -2.180 -8.029 1.00 72.62 68 ILE A N 1
ATOM 504 C CA . ILE A 1 68 ? -0.588 -2.775 -6.773 1.00 72.62 68 ILE A CA 1
ATOM 505 C C . ILE A 1 68 ? -1.140 -2.043 -5.551 1.00 72.62 68 ILE A C 1
ATOM 507 O O . ILE A 1 68 ? -1.321 -2.662 -4.504 1.00 72.62 68 ILE A O 1
ATOM 511 N N . GLU A 1 69 ? -1.501 -0.769 -5.698 1.00 68.38 69 GLU A N 1
ATOM 512 C CA . GLU A 1 69 ? -2.196 0.019 -4.687 1.00 68.38 69 GLU A CA 1
ATOM 513 C C . GLU A 1 69 ? -3.549 -0.590 -4.301 1.00 68.38 69 GLU A C 1
ATOM 515 O O . GLU A 1 69 ? -4.006 -0.401 -3.178 1.00 68.38 69 GLU A O 1
ATOM 520 N N . ARG A 1 70 ? -4.169 -1.380 -5.187 1.00 69.31 70 ARG A N 1
ATOM 521 C CA . ARG A 1 70 ? -5.394 -2.134 -4.886 1.00 69.31 70 ARG A CA 1
ATOM 522 C C . ARG A 1 70 ? -5.103 -3.502 -4.275 1.00 69.31 70 ARG A C 1
ATOM 524 O O . ARG A 1 70 ? -5.921 -4.007 -3.509 1.00 69.31 70 ARG A O 1
ATOM 531 N N . ILE A 1 71 ? -3.944 -4.088 -4.580 1.00 71.50 71 ILE A N 1
ATOM 532 C CA . ILE A 1 71 ? -3.595 -5.461 -4.193 1.00 71.50 71 ILE A CA 1
ATOM 533 C C . ILE A 1 71 ? -3.387 -5.586 -2.682 1.00 71.50 71 ILE A C 1
ATOM 535 O O . ILE A 1 71 ? -3.786 -6.596 -2.117 1.00 71.50 71 ILE A O 1
ATOM 539 N N . GLY A 1 72 ? -2.815 -4.583 -2.008 1.00 66.12 72 GLY A N 1
ATOM 540 C CA . GLY A 1 72 ? -2.511 -4.694 -0.574 1.00 66.12 72 GLY A CA 1
ATOM 541 C C . GLY A 1 72 ? -3.515 -4.063 0.399 1.00 66.12 72 GLY A C 1
ATOM 542 O O . GLY A 1 72 ? -3.399 -4.309 1.600 1.00 66.12 72 GLY A O 1
ATOM 543 N N . VAL A 1 73 ? -4.551 -3.340 -0.059 1.00 68.00 73 VAL A N 1
ATOM 544 C CA . VAL A 1 73 ? -5.630 -2.856 0.840 1.00 68.00 73 VAL A CA 1
ATOM 545 C C . VAL A 1 73 ? -6.429 -4.023 1.418 1.00 68.00 73 VAL A C 1
ATOM 547 O O . VAL A 1 73 ? -6.715 -4.051 2.612 1.00 68.00 73 VAL A O 1
ATOM 550 N N . ALA A 1 74 ? -6.789 -5.009 0.592 1.00 70.19 74 ALA A N 1
ATOM 551 C CA . ALA A 1 74 ? -7.536 -6.166 1.075 1.00 70.19 74 ALA A CA 1
ATOM 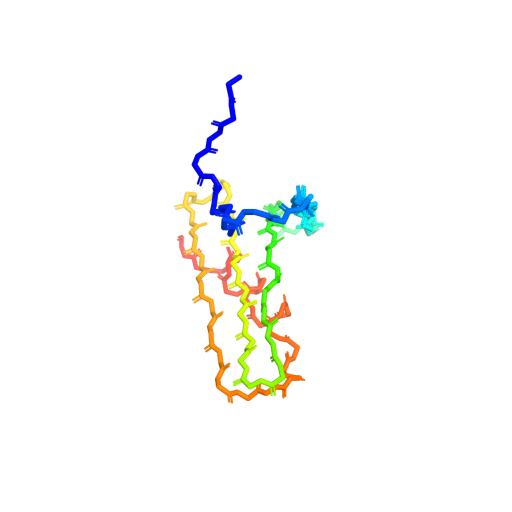552 C C . ALA A 1 74 ? -6.703 -7.004 2.073 1.00 70.19 74 ALA A C 1
ATOM 554 O O . ALA A 1 74 ? -7.172 -7.182 3.197 1.00 70.19 74 ALA A O 1
ATOM 555 N N . PRO A 1 75 ? -5.461 -7.429 1.774 1.00 71.94 75 PRO A N 1
ATOM 556 C CA . PRO A 1 75 ? -4.591 -8.095 2.743 1.00 71.94 75 PRO A CA 1
ATOM 557 C C . PRO A 1 75 ? -4.369 -7.288 4.026 1.00 71.94 75 PRO A C 1
ATOM 559 O O . PRO A 1 75 ? -4.552 -7.832 5.108 1.00 71.94 75 PRO A O 1
ATOM 562 N N . SER A 1 76 ? -4.076 -5.985 3.947 1.00 72.19 76 SER A N 1
ATOM 563 C CA . SER A 1 76 ? -3.871 -5.153 5.152 1.00 72.19 76 SER A CA 1
ATOM 564 C C . SER A 1 76 ? -5.110 -5.030 6.051 1.00 72.19 76 SER A C 1
ATOM 566 O O . SER A 1 76 ? -4.987 -4.691 7.229 1.00 72.19 76 SER A O 1
ATOM 568 N N . ARG A 1 77 ? -6.309 -5.329 5.534 1.00 76.38 77 ARG A N 1
ATOM 569 C CA . ARG A 1 77 ? -7.550 -5.405 6.322 1.00 76.38 77 ARG A CA 1
ATOM 570 C C . ARG A 1 77 ? -7.867 -6.804 6.849 1.00 76.38 77 ARG A C 1
ATOM 572 O O . ARG A 1 77 ? -8.510 -6.893 7.892 1.00 76.38 77 ARG A O 1
ATOM 579 N N . HIS A 1 78 ? -7.432 -7.867 6.176 1.00 79.25 78 HIS A N 1
ATOM 580 C CA . HIS A 1 78 ? -7.792 -9.252 6.521 1.00 79.25 78 HIS A CA 1
ATOM 581 C C . HIS A 1 78 ? -6.699 -10.011 7.275 1.00 79.25 78 HIS A C 1
ATOM 583 O O . HIS A 1 78 ? -7.019 -10.964 7.977 1.00 79.25 78 HIS A O 1
ATOM 589 N N . LEU A 1 79 ? -5.436 -9.590 7.167 1.00 75.62 79 LEU A N 1
ATOM 590 C CA . LEU A 1 79 ? -4.359 -10.140 7.986 1.00 75.62 79 LEU A CA 1
ATOM 591 C C . LEU A 1 79 ? -4.647 -9.865 9.471 1.00 75.62 79 LEU A C 1
ATOM 593 O O . LEU A 1 79 ? -5.172 -8.782 9.764 1.00 75.62 79 LEU A O 1
ATOM 597 N N . PRO A 1 80 ? -4.383 -10.840 10.359 1.00 64.38 80 PRO A N 1
ATOM 598 C CA . PRO A 1 80 ? -4.660 -10.727 11.788 1.00 64.38 80 PRO A CA 1
ATOM 599 C C . PRO A 1 80 ? -4.000 -9.490 12.402 1.00 64.38 80 PRO A C 1
ATOM 601 O O . PRO A 1 80 ? -2.837 -9.196 12.046 1.00 64.38 80 PRO A O 1
#

Radius of gyration: 14.94 Å; Cα contacts (8 Å, |Δi|>4): 120; chains: 1; bounding box: 44×32×29 Å

pLDDT: mean 71.95, std 14.78, range [35.34, 90.38]

Sequence (80 aa):
MKGPGYEPDGQAFRMGMAWVENVGHPNAGQRPVLLKVGGTDGFNSVLFLNPGKNLVVFVAASKPRLPIERIGVAPSRHLP

InterPro domains:
  IPR012338 Beta-lactamase/transpeptidase-like [G3DSA:3.40.710.10] (1-69)

Foldseek 3Di:
DDPDDDDDPPDDDDDDDDWDWDCDDVVVVFHIKTKDWDDDQQKTKMWIDDVVVRDIDIDMDRHPDDVVVVVCSVVNRPPD